Protein AF-A0A5D2Q5S3-F1 (afdb_monomer_lite)

Radius of gyration: 17.79 Å; chains: 1; bounding box: 48×26×63 Å

pLDDT: mean 78.8, std 22.08, range [36.94, 97.88]

InterPro domains:
  IPR004861 Atypical dual-specificity phosphatase Siw14-like [PF03162] (35-99)
  IPR020428 Atypical dual-specificity phosphatase Siw14-like, plant and fungi [PR01911] (34-51)
  IPR020428 Atypical dual-specificity phosphatase Siw14-like, plant and fungi [PR01911] (71-84)
  IPR020428 Atypical dual-specificity phosphatase Siw14-like, plant and fungi [PR01911] (90-102)
  IPR029021 Protein-tyrosine phosphatase-like [G3DSA:3.90.190.10] (33-101)
  IPR029021 Protein-tyrosine phosphatase-like [SSF52799] (34-99)

Structure (mmCIF, N/CA/C/O backbone):
data_AF-A0A5D2Q5S3-F1
#
_entry.id   AF-A0A5D2Q5S3-F1
#
loop_
_atom_site.group_PDB
_atom_site.id
_atom_site.type_symbol
_atom_site.label_atom_id
_atom_site.label_alt_id
_atom_site.label_comp_id
_atom_site.label_asym_id
_atom_site.label_entity_id
_atom_site.label_seq_id
_atom_site.pdbx_PDB_ins_code
_atom_site.Cartn_x
_atom_site.Cartn_y
_atom_site.Cartn_z
_atom_site.occupancy
_atom_site.B_iso_or_equiv
_atom_site.auth_seq_id
_atom_site.auth_comp_id
_atom_site.auth_asym_id
_atom_site.auth_atom_id
_atom_site.pdbx_PDB_model_num
ATOM 1 N N . MET A 1 1 ? -10.452 7.923 37.706 1.00 37.22 1 MET A N 1
ATOM 2 C CA . MET A 1 1 ? -9.690 6.942 36.909 1.00 37.22 1 MET A CA 1
ATOM 3 C C . MET A 1 1 ? -10.703 5.958 36.364 1.00 37.22 1 MET A C 1
ATOM 5 O O . MET A 1 1 ? -11.163 5.115 37.117 1.00 37.22 1 MET A O 1
ATOM 9 N N . THR A 1 2 ? -11.127 6.133 35.116 1.00 36.94 2 THR A N 1
ATOM 10 C CA . THR A 1 2 ? -12.046 5.199 34.458 1.00 36.94 2 THR A CA 1
ATOM 11 C C . THR A 1 2 ? -11.342 4.744 33.198 1.00 36.94 2 THR A C 1
ATOM 13 O O . THR A 1 2 ? -11.150 5.534 32.277 1.00 36.94 2 THR A O 1
ATOM 16 N N . VAL A 1 3 ? -10.870 3.503 33.214 1.00 41.94 3 VAL A N 1
ATOM 17 C CA . VAL A 1 3 ? -10.377 2.824 32.019 1.00 41.94 3 VAL A CA 1
ATOM 18 C C . VAL A 1 3 ? -11.603 2.492 31.171 1.00 41.94 3 VAL A C 1
ATOM 20 O O . VAL A 1 3 ? -12.474 1.736 31.593 1.00 41.94 3 VAL A O 1
ATOM 23 N N . GLY A 1 4 ? -11.741 3.173 30.034 1.00 39.16 4 GLY A N 1
ATOM 24 C CA . GLY A 1 4 ? -12.760 2.850 29.043 1.00 39.16 4 GLY A CA 1
ATOM 25 C C . GLY A 1 4 ? -12.402 1.524 28.383 1.00 39.16 4 GLY A C 1
ATOM 26 O O . GLY A 1 4 ? -11.253 1.334 27.989 1.00 39.16 4 GLY A O 1
ATOM 27 N N . ALA A 1 5 ? -13.376 0.620 28.321 1.00 46.53 5 ALA A N 1
ATOM 28 C CA . ALA A 1 5 ? -13.279 -0.672 27.659 1.00 46.53 5 ALA A CA 1
ATOM 29 C C . ALA A 1 5 ? -12.709 -0.512 26.239 1.00 46.53 5 ALA A C 1
ATOM 31 O O . ALA A 1 5 ? -13.226 0.268 25.441 1.00 46.53 5 ALA A O 1
ATOM 32 N N . PHE A 1 6 ? -11.621 -1.227 25.962 1.00 44.16 6 PHE A N 1
ATOM 33 C CA . PHE A 1 6 ? -10.920 -1.244 24.678 1.00 44.16 6 PHE A CA 1
ATOM 34 C C . PHE A 1 6 ? -10.707 -2.694 24.239 1.00 44.16 6 PHE A C 1
ATOM 36 O O . PHE A 1 6 ? -9.609 -3.113 23.900 1.00 44.16 6 PHE A O 1
ATOM 43 N N . GLU A 1 7 ? -11.768 -3.484 24.292 1.00 51.66 7 GLU A N 1
ATOM 44 C CA . GLU A 1 7 ? -11.808 -4.833 23.742 1.00 51.66 7 GLU A CA 1
ATOM 45 C C . GLU A 1 7 ? -13.163 -4.969 23.047 1.00 51.66 7 GLU A C 1
ATOM 47 O O . GLU A 1 7 ? -14.152 -4.516 23.613 1.00 51.66 7 GLU A O 1
ATOM 52 N N . GLU A 1 8 ? -13.161 -5.528 21.828 1.00 46.97 8 GLU A N 1
ATOM 53 C CA . GLU A 1 8 ? -14.315 -5.972 21.005 1.00 46.97 8 GLU A CA 1
ATOM 54 C C . GLU A 1 8 ? -14.417 -5.453 19.551 1.00 46.97 8 GLU A C 1
ATOM 56 O O . GLU A 1 8 ? -15.510 -5.402 19.005 1.00 46.97 8 GLU A O 1
ATOM 61 N N . ASP A 1 9 ? -13.310 -5.182 18.838 1.00 44.41 9 ASP A N 1
ATOM 62 C CA . ASP A 1 9 ? -13.412 -4.926 17.375 1.00 44.41 9 ASP A CA 1
ATOM 63 C C . ASP A 1 9 ? -12.368 -5.622 16.476 1.00 44.41 9 ASP A C 1
ATOM 65 O O . ASP A 1 9 ? -12.296 -5.369 15.274 1.00 44.41 9 ASP A O 1
ATOM 69 N N . ILE A 1 10 ? -11.561 -6.546 17.012 1.00 57.62 10 ILE A N 1
ATOM 70 C CA . ILE A 1 10 ? -10.497 -7.218 16.231 1.00 57.62 10 ILE A CA 1
ATOM 71 C C . ILE A 1 10 ? -10.961 -8.562 15.628 1.00 57.62 10 ILE A C 1
ATOM 73 O O . ILE A 1 10 ? -10.363 -9.036 14.665 1.00 57.62 10 ILE A O 1
ATOM 77 N N . CYS A 1 11 ? -12.048 -9.160 16.132 1.00 42.88 11 CYS A N 1
ATOM 78 C CA . CYS A 1 11 ? -12.425 -10.551 15.830 1.00 42.88 11 CYS A CA 1
ATOM 79 C C . CYS A 1 11 ? -13.739 -10.714 15.040 1.00 42.88 11 CYS A C 1
ATOM 81 O O . CYS A 1 11 ? -14.295 -11.810 14.986 1.00 42.88 11 CYS A O 1
ATOM 83 N N . THR A 1 12 ? -14.290 -9.660 14.428 1.00 48.28 12 THR A N 1
ATOM 84 C CA . THR A 1 12 ? -15.487 -9.856 13.596 1.00 48.28 12 THR A CA 1
ATOM 85 C C . THR A 1 12 ? -15.117 -10.614 12.311 1.0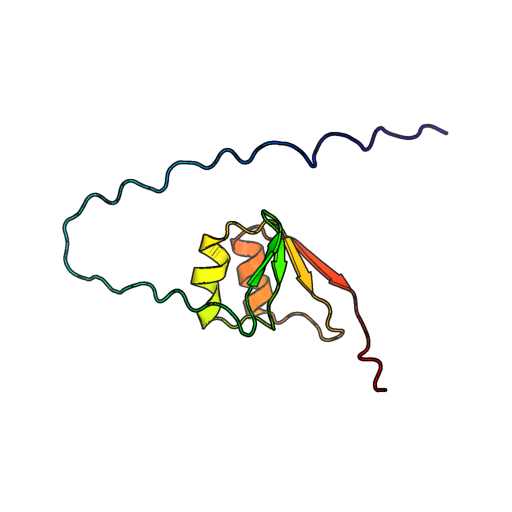0 48.28 12 THR A C 1
ATOM 87 O O . THR A 1 12 ? -14.236 -10.170 11.567 1.00 48.28 12 THR A O 1
ATOM 90 N N . PRO A 1 13 ? -15.760 -11.767 12.027 1.00 47.81 13 PRO A N 1
ATOM 91 C CA . PRO A 1 13 ? -15.507 -12.500 10.799 1.00 47.81 13 PRO A CA 1
ATOM 92 C C . PRO A 1 13 ? -15.881 -11.631 9.600 1.00 47.81 13 PRO A C 1
ATOM 94 O O . PRO A 1 13 ? -16.963 -11.038 9.552 1.00 47.81 13 PRO A O 1
ATOM 97 N N . ILE A 1 14 ? -14.975 -11.565 8.625 1.00 56.69 14 ILE A N 1
ATOM 98 C CA . ILE A 1 14 ? -15.200 -10.881 7.355 1.00 56.69 14 ILE A CA 1
ATOM 99 C C . ILE A 1 14 ? -16.422 -11.531 6.701 1.00 56.69 14 ILE A C 1
ATOM 101 O O . ILE A 1 14 ? -16.377 -12.693 6.298 1.00 56.69 14 ILE A O 1
ATOM 105 N N . LYS A 1 15 ? -17.524 -10.784 6.571 1.00 49.47 15 LYS A N 1
ATOM 106 C CA . LYS A 1 15 ? -18.585 -11.150 5.630 1.00 49.47 15 LYS A CA 1
ATOM 107 C C . LYS A 1 15 ? -18.025 -10.923 4.233 1.00 49.47 15 LYS A C 1
ATOM 109 O O . LYS A 1 15 ? -18.091 -9.817 3.708 1.00 49.47 15 LYS A O 1
ATOM 114 N N . VAL A 1 16 ? -17.409 -11.960 3.675 1.00 48.00 16 VAL A N 1
ATOM 115 C CA . VAL A 1 16 ? -17.012 -11.980 2.271 1.00 48.00 16 VAL A CA 1
ATOM 116 C C . VAL A 1 16 ? -18.309 -12.001 1.474 1.00 48.00 16 VAL A C 1
ATOM 118 O O . VAL A 1 16 ? -19.003 -13.016 1.420 1.00 48.00 16 VAL A O 1
ATOM 121 N N . SER A 1 17 ? -18.689 -10.848 0.928 1.00 45.66 17 SER A N 1
ATOM 122 C CA . SER A 1 17 ? -19.680 -10.786 -0.140 1.00 45.66 17 SER A CA 1
ATOM 123 C C . SER A 1 17 ? -19.226 -11.749 -1.238 1.00 45.66 17 SER A C 1
ATOM 125 O O . SER A 1 17 ? -18.032 -11.743 -1.559 1.00 45.66 17 SER A O 1
ATOM 127 N N . PRO A 1 18 ? -20.115 -12.573 -1.816 1.00 53.62 18 PRO A N 1
ATOM 128 C CA . PRO A 1 18 ? -19.733 -13.364 -2.974 1.00 53.62 18 PRO A CA 1
ATOM 129 C C . PRO A 1 18 ? -19.172 -12.428 -4.058 1.00 53.62 18 PRO A C 1
ATOM 131 O O . PRO A 1 18 ? -19.641 -11.287 -4.175 1.00 53.62 18 PRO A O 1
ATOM 134 N N . PRO A 1 19 ? -18.153 -12.867 -4.819 1.00 59.91 19 PRO A N 1
ATOM 135 C CA . PRO A 1 19 ? -17.690 -12.113 -5.973 1.00 59.91 19 PRO A CA 1
ATOM 136 C C . PRO A 1 19 ? -18.886 -11.828 -6.896 1.00 59.91 19 PRO A C 1
ATOM 138 O O . PRO A 1 19 ? -19.795 -12.662 -6.971 1.00 59.91 19 PRO A O 1
ATOM 141 N N . PRO A 1 20 ? -18.934 -10.657 -7.556 1.00 59.38 20 PRO A N 1
ATOM 142 C CA . PRO A 1 20 ? -19.996 -10.366 -8.505 1.00 59.38 20 PRO A CA 1
ATOM 143 C C . PRO A 1 20 ? -20.055 -11.484 -9.551 1.00 59.38 20 PRO A C 1
ATOM 145 O O . PRO A 1 20 ? -19.029 -11.883 -10.101 1.00 59.38 20 PRO A O 1
ATOM 148 N N . ASP A 1 21 ? -21.263 -12.002 -9.759 1.00 46.97 21 ASP A N 1
ATOM 149 C CA . ASP A 1 21 ? -21.609 -12.992 -10.773 1.00 46.97 21 ASP A CA 1
ATOM 150 C C . ASP A 1 21 ? -21.118 -12.489 -12.141 1.00 46.97 21 ASP A C 1
ATOM 152 O O . ASP A 1 21 ? -21.638 -11.512 -12.685 1.00 46.97 21 ASP A O 1
ATOM 156 N N . VAL A 1 22 ? -20.042 -13.093 -12.653 1.00 57.28 22 VAL A N 1
ATOM 157 C CA . VAL A 1 22 ? -19.537 -12.829 -14.005 1.00 57.28 22 VAL A CA 1
ATOM 158 C C . VAL A 1 22 ? -20.464 -13.563 -14.968 1.00 57.28 22 VAL A C 1
ATOM 160 O O . VAL A 1 22 ? -20.213 -14.691 -15.389 1.00 57.28 22 VAL A O 1
ATOM 163 N N . GLY A 1 23 ? -21.579 -12.905 -15.277 1.00 44.75 23 GLY A N 1
ATOM 164 C CA . GLY A 1 23 ? -22.396 -13.199 -16.442 1.00 44.75 23 GLY A CA 1
ATOM 165 C C . GLY A 1 23 ? -21.569 -12.928 -17.695 1.00 44.75 23 GLY A C 1
ATOM 166 O O . GLY A 1 23 ? -21.176 -11.793 -17.963 1.00 44.75 23 GLY A O 1
ATOM 167 N N . GLY A 1 24 ? -21.246 -13.992 -18.423 1.00 50.03 24 GLY A N 1
ATOM 168 C CA . GLY A 1 24 ? -20.504 -13.908 -19.669 1.00 50.03 24 GLY A CA 1
ATOM 169 C C . GLY A 1 24 ? -21.395 -13.494 -20.832 1.00 50.03 24 GLY A C 1
ATOM 170 O O . GLY A 1 24 ? -22.298 -14.246 -21.170 1.00 50.03 24 GLY A O 1
ATOM 171 N N . ASP A 1 25 ? -21.062 -12.365 -21.459 1.00 50.31 25 ASP A N 1
ATOM 172 C CA . ASP A 1 25 ? -20.919 -12.180 -22.910 1.00 50.31 25 ASP A CA 1
ATOM 173 C C . ASP A 1 25 ? -20.687 -10.694 -23.242 1.00 50.31 25 ASP A C 1
ATOM 175 O O . ASP A 1 25 ? -21.588 -9.872 -23.138 1.00 50.31 25 ASP A O 1
ATOM 179 N N . SER A 1 26 ? -19.463 -10.328 -23.644 1.00 46.84 26 SER A N 1
ATOM 180 C CA . SER A 1 26 ? -19.176 -9.293 -24.659 1.00 46.84 26 SER A CA 1
ATOM 181 C C . SER A 1 26 ? -17.673 -9.028 -24.745 1.00 46.84 26 SER A C 1
ATOM 183 O O . SER A 1 26 ? -17.003 -8.712 -23.768 1.00 46.84 26 SER A O 1
ATOM 185 N N . ALA A 1 27 ? -17.146 -9.182 -25.955 1.00 52.09 27 ALA A N 1
ATOM 186 C CA . ALA A 1 27 ? -15.738 -9.108 -26.293 1.00 52.09 27 ALA A CA 1
ATOM 187 C C . ALA A 1 27 ? -15.131 -7.712 -26.060 1.00 52.09 27 ALA A C 1
ATOM 189 O O . ALA A 1 27 ? -15.297 -6.828 -26.891 1.00 52.09 27 ALA A O 1
ATOM 190 N N . THR A 1 28 ? -14.367 -7.575 -24.975 1.00 46.62 28 THR A N 1
ATOM 191 C CA . THR A 1 28 ? -13.073 -6.871 -24.879 1.00 46.62 28 THR A CA 1
ATOM 192 C C . THR A 1 28 ? -12.429 -7.319 -23.567 1.00 46.62 28 THR A C 1
ATOM 194 O O . THR A 1 28 ? -12.471 -6.597 -22.573 1.00 46.62 28 THR A O 1
ATOM 197 N N . ASP A 1 29 ? -11.901 -8.544 -23.538 1.00 4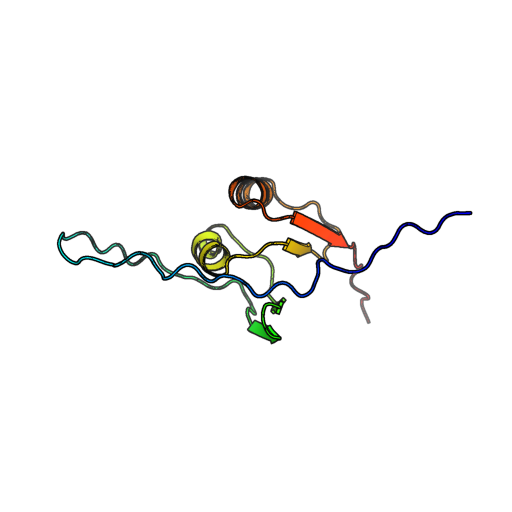8.50 29 ASP A N 1
ATOM 198 C CA . ASP A 1 29 ? -11.254 -9.115 -22.351 1.00 48.50 29 ASP A CA 1
ATOM 199 C C . ASP A 1 29 ? -9.852 -8.505 -22.210 1.00 48.50 29 ASP A C 1
ATOM 201 O O . ASP A 1 29 ? -8.824 -9.063 -22.592 1.00 48.50 29 ASP A O 1
ATOM 205 N N . GLY A 1 30 ? -9.825 -7.250 -21.767 1.00 47.81 30 GLY A N 1
ATOM 206 C CA . GLY A 1 30 ? -8.628 -6.644 -21.219 1.00 47.81 30 GLY A CA 1
ATOM 207 C C . GLY A 1 30 ? -8.393 -7.280 -19.863 1.00 47.81 30 GLY A C 1
ATOM 208 O O . GLY A 1 30 ? -8.826 -6.716 -18.865 1.00 47.81 30 GLY A O 1
ATOM 209 N N . GLU A 1 31 ? -7.767 -8.459 -19.856 1.00 57.78 31 GLU A N 1
ATOM 210 C CA . GLU A 1 31 ? -7.247 -9.143 -18.669 1.00 57.78 31 GLU A CA 1
ATOM 211 C C . GLU A 1 31 ? -6.639 -8.079 -17.742 1.00 57.78 31 GLU A C 1
ATOM 213 O O . GLU A 1 31 ? -5.585 -7.512 -18.054 1.00 57.78 31 GLU A O 1
ATOM 218 N N . GLU A 1 32 ? -7.330 -7.709 -16.657 1.00 64.25 32 GLU A N 1
ATOM 219 C CA . GLU A 1 32 ? -6.816 -6.696 -15.737 1.00 64.25 32 GLU A CA 1
ATOM 220 C C . GLU A 1 32 ? -5.586 -7.319 -15.071 1.00 64.25 32 GLU A C 1
ATOM 222 O O . GLU A 1 32 ? -5.701 -8.135 -14.160 1.00 64.25 32 GLU A O 1
ATOM 227 N N . LEU A 1 33 ? -4.396 -7.024 -15.609 1.00 73.19 33 LEU A N 1
ATOM 228 C CA . LEU A 1 33 ? -3.161 -7.688 -15.213 1.00 73.19 33 LEU A CA 1
ATOM 229 C C . LEU A 1 33 ? -2.901 -7.440 -13.726 1.00 73.19 33 LEU A C 1
ATOM 231 O O . LEU A 1 33 ? -2.472 -6.365 -13.303 1.00 73.19 33 LEU A O 1
ATOM 235 N N . PHE A 1 34 ? -3.140 -8.474 -12.928 1.00 87.31 34 PHE A N 1
ATOM 236 C CA . PHE A 1 34 ? -2.874 -8.475 -11.503 1.00 87.31 34 PHE A CA 1
ATOM 237 C C . PHE A 1 34 ? -1.378 -8.667 -11.258 1.00 87.31 34 PHE A C 1
ATOM 239 O O . PHE A 1 34 ? -0.885 -9.786 -11.126 1.00 87.31 34 PHE A O 1
ATOM 246 N N . VAL A 1 35 ? -0.639 -7.558 -11.205 1.00 93.19 35 VAL A N 1
ATOM 247 C CA . VAL A 1 35 ? 0.801 -7.585 -10.927 1.00 93.19 35 VAL A CA 1
ATOM 248 C C . VAL A 1 35 ? 1.034 -7.405 -9.425 1.00 93.19 35 VAL A C 1
ATOM 250 O O . VAL A 1 35 ? 0.825 -6.300 -8.912 1.00 93.19 35 VAL A O 1
ATOM 253 N N . PRO A 1 36 ? 1.494 -8.436 -8.691 1.00 94.69 36 PRO A N 1
ATOM 254 C CA . PRO A 1 36 ? 1.829 -8.271 -7.286 1.00 94.69 36 PRO A CA 1
ATOM 255 C C . PRO A 1 36 ? 3.043 -7.338 -7.124 1.00 94.69 36 PRO A C 1
ATOM 257 O O . PRO A 1 36 ? 3.928 -7.315 -7.986 1.00 94.69 36 PRO A O 1
ATOM 260 N N . PRO A 1 37 ? 3.128 -6.568 -6.024 1.00 96.50 37 PRO A N 1
ATOM 261 C CA . PRO A 1 37 ? 4.327 -5.799 -5.722 1.00 96.50 37 PRO A CA 1
ATOM 262 C C . PRO A 1 37 ? 5.556 -6.702 -5.531 1.00 96.50 37 PRO A C 1
ATOM 264 O O . PRO A 1 37 ? 5.446 -7.902 -5.267 1.00 96.50 37 PRO A O 1
ATOM 267 N N . LEU A 1 38 ? 6.749 -6.106 -5.605 1.00 95.69 38 LEU A N 1
ATOM 268 C CA . LEU A 1 38 ? 8.010 -6.815 -5.367 1.00 95.69 38 LEU A CA 1
ATOM 269 C C . LEU A 1 38 ? 7.973 -7.571 -4.028 1.00 95.69 38 LEU A C 1
ATOM 271 O O . LEU A 1 38 ? 7.505 -7.020 -3.039 1.00 95.69 38 LEU A O 1
ATOM 275 N N . ASN A 1 39 ? 8.507 -8.794 -3.962 1.00 96.56 39 ASN A N 1
ATOM 276 C CA . ASN A 1 39 ? 8.584 -9.597 -2.729 1.00 96.56 39 ASN A CA 1
ATOM 277 C C . ASN A 1 39 ? 7.240 -9.777 -1.991 1.00 96.56 39 ASN A C 1
ATOM 279 O O . ASN A 1 39 ? 7.235 -9.934 -0.765 1.00 96.56 39 ASN A O 1
ATOM 283 N N . PHE A 1 40 ? 6.114 -9.730 -2.713 1.00 97.31 40 PHE A N 1
ATOM 284 C CA . PHE A 1 40 ? 4.800 -9.968 -2.130 1.00 97.31 40 PHE A CA 1
ATOM 285 C C . PHE A 1 40 ? 4.660 -11.411 -1.633 1.00 97.31 40 PHE A C 1
ATOM 287 O O . PHE A 1 40 ? 4.976 -12.356 -2.354 1.00 97.31 40 PHE A O 1
ATOM 294 N N . ALA A 1 41 ? 4.164 -11.577 -0.410 1.00 96.94 41 ALA A N 1
ATOM 295 C CA . ALA A 1 41 ? 3.799 -12.869 0.156 1.00 96.94 41 ALA A CA 1
ATOM 296 C C . ALA A 1 41 ? 2.746 -12.696 1.258 1.00 96.94 41 ALA A C 1
ATOM 298 O O . ALA A 1 41 ? 2.714 -11.673 1.948 1.00 96.94 41 ALA A O 1
ATOM 299 N N . MET A 1 42 ? 1.922 -13.722 1.461 1.00 96.38 42 MET A N 1
ATOM 300 C CA . MET A 1 42 ? 1.118 -13.859 2.675 1.00 96.38 42 MET A CA 1
ATOM 301 C C . MET A 1 42 ? 2.034 -14.279 3.829 1.00 96.38 42 MET A C 1
ATOM 303 O O . MET A 1 42 ? 2.891 -15.146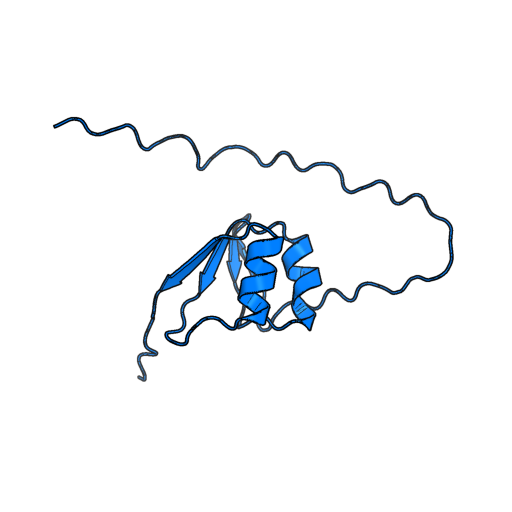 3.660 1.00 96.38 42 MET A O 1
ATOM 307 N N . VAL A 1 43 ? 1.891 -13.617 4.973 1.00 97.00 43 VAL A N 1
ATOM 308 C CA . VAL A 1 43 ? 2.604 -13.949 6.215 1.00 97.00 43 VAL A CA 1
ATOM 309 C C . VAL A 1 43 ? 1.702 -14.773 7.122 1.00 97.00 43 VAL A C 1
ATOM 311 O O . VAL A 1 43 ? 2.161 -15.752 7.699 1.00 97.00 43 VAL A O 1
ATOM 314 N N . ASP A 1 44 ? 0.438 -14.364 7.213 1.00 97.06 44 ASP A N 1
ATOM 315 C CA . ASP A 1 44 ? -0.624 -15.005 7.985 1.00 97.06 44 ASP A CA 1
ATOM 316 C C . ASP A 1 44 ? -1.986 -14.631 7.369 1.00 97.06 44 ASP A C 1
ATOM 318 O O . ASP A 1 44 ? -2.050 -13.798 6.455 1.00 97.06 44 ASP A O 1
ATOM 322 N N . ASP A 1 45 ? -3.075 -15.205 7.867 1.00 95.00 45 ASP A N 1
ATOM 323 C CA . ASP A 1 45 ? -4.426 -14.926 7.387 1.00 95.00 45 ASP A CA 1
ATOM 324 C C . ASP A 1 45 ? -4.763 -13.429 7.507 1.00 95.00 45 ASP A C 1
ATOM 326 O O . ASP A 1 45 ? -4.831 -12.842 8.588 1.00 95.00 45 ASP A O 1
ATOM 330 N N . GLY A 1 46 ? -4.958 -12.780 6.355 1.00 93.75 46 GLY A N 1
ATOM 331 C CA . GLY A 1 46 ? -5.212 -11.338 6.274 1.00 93.75 46 GLY A CA 1
ATOM 332 C C . GLY A 1 46 ? -3.986 -10.450 6.528 1.00 93.75 46 GLY A C 1
ATOM 333 O O . GLY A 1 46 ? -4.129 -9.226 6.574 1.00 93.75 46 GLY A O 1
ATOM 334 N N . VAL A 1 47 ? -2.786 -11.030 6.653 1.00 96.75 47 VAL A N 1
ATOM 335 C CA . VAL A 1 47 ? -1.520 -10.313 6.844 1.00 96.75 47 VAL A CA 1
ATOM 336 C C . VAL A 1 47 ? -0.580 -10.591 5.677 1.00 96.75 47 VAL A C 1
ATOM 338 O O . VAL A 1 47 ? -0.162 -11.719 5.420 1.00 96.75 47 VAL A O 1
ATOM 341 N N . PHE A 1 48 ? -0.182 -9.525 4.989 1.00 97.88 48 PHE A N 1
ATOM 342 C CA . PHE A 1 48 ? 0.681 -9.593 3.815 1.00 97.88 48 PHE A CA 1
ATOM 343 C C . PHE A 1 48 ? 1.944 -8.765 4.018 1.00 97.88 48 PHE A C 1
ATOM 345 O O . PHE A 1 48 ? 1.953 -7.770 4.744 1.00 97.88 48 PHE A O 1
ATOM 352 N N . ARG A 1 49 ? 3.009 -9.157 3.324 1.00 97.56 49 ARG A N 1
ATOM 353 C CA . ARG A 1 49 ? 4.247 -8.386 3.203 1.00 97.56 49 ARG A CA 1
ATOM 354 C C . ARG A 1 49 ? 4.551 -8.137 1.740 1.00 97.56 49 ARG A C 1
ATOM 356 O O . ARG A 1 49 ? 4.252 -8.980 0.902 1.00 97.56 49 ARG A O 1
ATOM 363 N N . SER A 1 50 ? 5.205 -7.024 1.448 1.00 97.50 50 SER A N 1
ATOM 364 C CA . SER A 1 50 ? 5.803 -6.756 0.145 1.00 97.50 50 SER A CA 1
ATOM 365 C C . SER A 1 50 ? 6.884 -5.686 0.254 1.00 97.50 50 SER A C 1
ATOM 367 O O . SER A 1 50 ? 7.066 -5.054 1.293 1.00 97.50 50 SER A O 1
ATOM 369 N N . GLY A 1 51 ? 7.592 -5.467 -0.845 1.00 95.94 51 GLY A N 1
ATOM 370 C CA . GLY A 1 51 ? 8.300 -4.230 -1.124 1.00 95.94 51 GLY A CA 1
ATOM 371 C C . GLY A 1 51 ? 7.332 -3.092 -1.454 1.00 95.94 51 GLY A C 1
ATOM 372 O O . GLY A 1 51 ? 6.113 -3.207 -1.295 1.00 95.94 51 GLY A O 1
ATOM 373 N N . PHE A 1 52 ? 7.894 -1.978 -1.916 1.00 95.31 52 PHE A N 1
ATOM 374 C CA . PHE A 1 52 ? 7.124 -0.774 -2.205 1.00 95.31 52 PHE A CA 1
ATOM 375 C C . PHE A 1 52 ? 6.197 -0.970 -3.425 1.00 95.31 52 PHE A C 1
ATOM 377 O O . PHE A 1 52 ? 6.673 -1.440 -4.461 1.00 95.31 52 PHE A O 1
ATOM 384 N N . PRO A 1 53 ? 4.896 -0.632 -3.331 1.00 95.19 53 PRO A N 1
ATOM 385 C CA . PRO A 1 53 ? 3.966 -0.780 -4.444 1.00 95.19 53 PRO A CA 1
ATOM 386 C C . PRO A 1 53 ? 4.021 0.400 -5.420 1.00 95.19 53 PRO A C 1
ATOM 388 O O . PRO A 1 53 ? 4.069 1.561 -5.013 1.00 95.19 53 PRO A O 1
ATOM 391 N N . TYR A 1 54 ? 3.928 0.097 -6.711 1.00 93.44 54 TYR A N 1
ATOM 392 C CA . TYR A 1 54 ? 3.784 1.070 -7.795 1.00 93.44 54 TYR A CA 1
ATOM 393 C C . TYR A 1 54 ? 2.359 1.043 -8.360 1.00 93.44 54 TYR A C 1
ATOM 395 O O . TYR A 1 54 ? 1.581 0.139 -8.057 1.00 93.44 54 TYR A O 1
ATOM 403 N N . SER A 1 55 ? 2.015 2.009 -9.216 1.00 92.94 55 SER A N 1
ATOM 404 C CA . SER A 1 55 ? 0.680 2.121 -9.827 1.00 92.94 55 SER A CA 1
ATOM 405 C C . SER A 1 55 ? 0.225 0.846 -10.543 1.00 92.94 55 SER A C 1
ATOM 407 O O . SER A 1 55 ? -0.938 0.466 -10.438 1.00 92.94 55 SER A O 1
ATOM 409 N N . ALA A 1 56 ? 1.151 0.126 -11.186 1.00 93.50 56 ALA A N 1
ATOM 410 C CA . ALA A 1 56 ? 0.884 -1.165 -11.824 1.00 93.50 56 ALA A CA 1
ATOM 411 C C . ALA A 1 56 ? 0.392 -2.252 -10.845 1.00 93.50 56 ALA A C 1
ATOM 413 O O . ALA A 1 56 ? -0.208 -3.233 -11.266 1.00 93.50 56 ALA A O 1
ATOM 414 N N . ASN A 1 57 ? 0.630 -2.088 -9.540 1.00 94.88 57 ASN A N 1
ATOM 415 C CA . ASN A 1 57 ? 0.218 -3.039 -8.511 1.00 94.88 57 ASN A CA 1
ATOM 416 C C . ASN A 1 57 ? -1.143 -2.707 -7.881 1.00 94.88 57 ASN A C 1
ATOM 418 O O . ASN A 1 57 ? -1.655 -3.495 -7.089 1.00 94.88 57 ASN A O 1
ATOM 422 N N . PHE A 1 58 ? -1.735 -1.547 -8.179 1.00 94.69 58 PHE A N 1
ATOM 423 C CA . PHE A 1 58 ? -2.928 -1.065 -7.474 1.00 94.69 58 PHE A CA 1
ATOM 424 C C . PHE A 1 58 ? -4.158 -1.944 -7.702 1.00 94.69 58 PHE A C 1
ATOM 426 O O . PHE A 1 58 ? -4.902 -2.186 -6.752 1.00 94.69 58 PHE A O 1
ATOM 433 N N . SER A 1 59 ? -4.344 -2.486 -8.909 1.00 94.69 59 SER A N 1
ATOM 434 C CA . SER A 1 59 ? -5.432 -3.435 -9.180 1.00 94.69 59 SER A CA 1
ATOM 435 C C . SER A 1 59 ? -5.312 -4.694 -8.313 1.00 94.69 59 SER A C 1
ATOM 437 O O . SER A 1 59 ? -6.297 -5.122 -7.716 1.00 94.69 59 SER A O 1
ATOM 439 N N . PHE A 1 60 ? -4.093 -5.215 -8.131 1.00 95.56 60 PHE A N 1
ATOM 440 C CA . PHE A 1 60 ? -3.817 -6.338 -7.228 1.00 95.56 60 PHE A CA 1
ATOM 441 C C . PHE A 1 60 ? -4.033 -5.984 -5.754 1.00 95.56 60 PHE A C 1
ATOM 443 O O . PHE A 1 60 ? -4.651 -6.738 -5.014 1.00 95.56 60 PHE A O 1
ATOM 450 N N . LEU A 1 61 ? -3.585 -4.814 -5.300 1.00 95.25 61 LEU A N 1
ATOM 451 C CA . LEU A 1 61 ? -3.816 -4.404 -3.911 1.00 95.25 61 LEU A CA 1
ATOM 452 C C . LEU A 1 61 ? -5.304 -4.196 -3.601 1.00 95.25 61 LEU A C 1
ATOM 454 O O . LEU A 1 61 ? -5.745 -4.484 -2.489 1.00 95.25 61 LEU A O 1
ATOM 458 N N . ARG A 1 62 ? -6.083 -3.728 -4.582 1.00 94.12 62 ARG A N 1
ATOM 459 C CA . ARG A 1 62 ? -7.534 -3.565 -4.456 1.00 94.12 62 ARG A CA 1
ATOM 460 C C . ARG A 1 62 ? -8.238 -4.912 -4.295 1.00 94.12 62 ARG A C 1
ATOM 462 O O . ARG A 1 62 ? -9.132 -5.017 -3.459 1.00 94.12 62 ARG A O 1
ATOM 469 N N . SER A 1 63 ? -7.811 -5.948 -5.023 1.00 93.94 63 SER A N 1
ATOM 470 C CA . SER A 1 63 ? -8.413 -7.285 -4.914 1.00 93.94 63 SER A CA 1
ATOM 471 C C . SER A 1 63 ? -8.169 -7.957 -3.558 1.00 93.94 63 SER A C 1
ATOM 473 O O . SER A 1 63 ? -8.915 -8.858 -3.190 1.00 93.94 63 SER A O 1
ATOM 475 N N . LEU A 1 64 ? -7.162 -7.518 -2.792 1.00 94.25 64 LEU A N 1
ATOM 476 C CA . LEU A 1 64 ? -6.894 -8.030 -1.442 1.00 94.25 64 LEU A CA 1
ATOM 477 C C . LEU A 1 64 ? -7.870 -7.504 -0.375 1.00 94.25 64 LEU A C 1
ATOM 479 O O . LEU A 1 64 ? -7.902 -8.051 0.725 1.00 94.25 64 LEU A O 1
ATOM 483 N N . GLY A 1 65 ? -8.630 -6.435 -0.647 1.00 93.94 65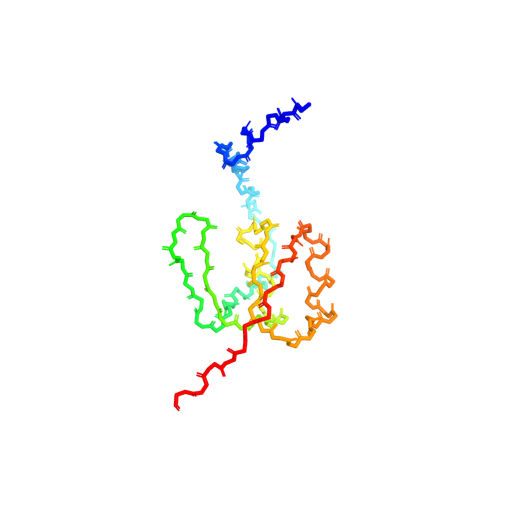 GLY A N 1
ATOM 484 C CA . GLY A 1 65 ? -9.558 -5.857 0.335 1.00 93.94 65 GLY A CA 1
ATOM 485 C C . GLY A 1 65 ? -8.863 -5.305 1.589 1.00 93.94 65 GLY A C 1
ATOM 486 O O . GLY A 1 65 ? -9.369 -5.448 2.704 1.00 93.94 65 GLY A O 1
ATOM 487 N N . LEU A 1 66 ? -7.677 -4.707 1.424 1.00 95.88 66 LEU A N 1
ATOM 488 C CA . LEU A 1 66 ? -6.873 -4.194 2.537 1.00 95.88 66 LEU A CA 1
ATOM 489 C C . LEU A 1 66 ? -7.623 -3.107 3.319 1.00 95.88 66 LEU A C 1
ATOM 491 O O . LEU A 1 66 ? -8.212 -2.203 2.739 1.00 95.88 66 LEU A O 1
ATOM 495 N N . ARG A 1 67 ? -7.532 -3.145 4.654 1.00 96.69 67 ARG A N 1
ATOM 496 C CA . ARG A 1 67 ? -8.052 -2.077 5.537 1.00 96.69 67 ARG A CA 1
ATOM 497 C C . ARG A 1 67 ? -6.979 -1.087 5.968 1.00 96.69 67 ARG A C 1
ATOM 499 O O . ARG A 1 67 ? -7.274 0.051 6.337 1.00 96.69 67 ARG A O 1
ATOM 506 N N . SER A 1 68 ? -5.735 -1.543 5.984 1.00 97.44 68 SER A N 1
ATOM 507 C CA . SER A 1 68 ? -4.601 -0.761 6.447 1.00 97.44 68 SER A CA 1
ATOM 508 C C . SER A 1 68 ? -3.299 -1.227 5.817 1.00 97.44 68 SER A C 1
ATOM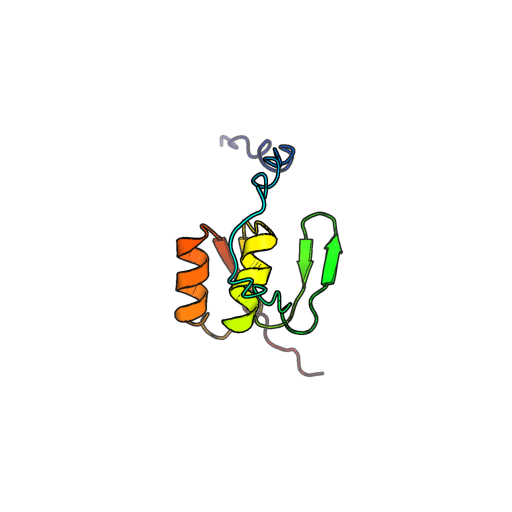 510 O O . SER A 1 68 ? -3.156 -2.403 5.489 1.00 97.44 68 SER A O 1
ATOM 512 N N . ILE A 1 69 ? -2.342 -0.309 5.709 1.00 97.31 69 ILE A N 1
ATOM 513 C CA . ILE A 1 69 ? -0.965 -0.578 5.297 1.00 97.31 69 ILE A CA 1
ATOM 514 C C . ILE A 1 69 ? -0.020 -0.076 6.381 1.00 97.31 69 ILE A C 1
ATOM 516 O O . ILE A 1 69 ? -0.188 1.027 6.900 1.00 97.31 69 ILE A O 1
ATOM 520 N N . ILE A 1 70 ? 0.990 -0.889 6.684 1.00 97.38 70 ILE A N 1
ATOM 521 C CA . ILE A 1 70 ? 2.125 -0.506 7.517 1.00 97.38 70 ILE A CA 1
ATOM 522 C C . ILE A 1 70 ? 3.284 -0.146 6.588 1.00 97.38 70 ILE A C 1
ATOM 524 O O . ILE A 1 70 ? 3.748 -0.982 5.814 1.00 97.38 70 ILE A O 1
ATOM 528 N N . TYR A 1 71 ? 3.746 1.097 6.661 1.00 96.38 71 TYR A N 1
ATOM 529 C CA . TYR A 1 71 ? 4.866 1.601 5.877 1.00 96.38 71 TYR A CA 1
ATOM 530 C C . TYR A 1 71 ? 6.052 1.894 6.793 1.00 96.38 71 TYR A C 1
ATOM 532 O O . TYR A 1 71 ? 5.935 2.650 7.753 1.00 96.38 71 TYR A O 1
ATOM 540 N N . LEU A 1 72 ? 7.181 1.242 6.517 1.00 95.06 72 LEU A N 1
ATOM 541 C CA . LEU A 1 72 ? 8.320 1.182 7.438 1.00 95.06 72 LEU A CA 1
ATOM 542 C C . LEU A 1 72 ? 9.479 2.111 7.061 1.00 95.06 72 LEU A C 1
ATOM 544 O O . LEU A 1 72 ? 10.503 2.123 7.742 1.00 95.06 72 LEU A O 1
ATOM 548 N N . CYS A 1 73 ? 9.359 2.851 5.958 1.00 90.94 73 CYS A N 1
ATOM 549 C CA . CYS A 1 73 ? 10.438 3.710 5.491 1.00 90.94 73 CYS A CA 1
ATOM 550 C C . CYS A 1 73 ? 10.284 5.143 6.040 1.00 90.94 73 CYS A C 1
ATOM 552 O O . CYS A 1 73 ? 9.156 5.605 6.247 1.00 90.94 73 CYS A O 1
ATOM 554 N N . PRO A 1 74 ? 11.398 5.857 6.278 1.00 90.88 74 PRO A N 1
ATOM 555 C CA . PRO A 1 74 ? 11.372 7.226 6.790 1.00 90.88 74 PRO A CA 1
ATOM 556 C C . PRO A 1 74 ? 10.904 8.265 5.761 1.00 90.88 74 PRO A C 1
ATOM 558 O O . PRO A 1 74 ? 10.498 9.362 6.141 1.00 90.88 74 PRO A O 1
ATOM 561 N N . GLU A 1 75 ? 10.974 7.955 4.466 1.00 92.31 75 GLU A N 1
ATOM 562 C CA . GLU A 1 75 ? 10.585 8.868 3.394 1.00 92.31 75 GLU A CA 1
ATOM 563 C C . GLU A 1 75 ? 9.076 9.149 3.418 1.00 92.31 75 GLU A C 1
ATOM 565 O O . GLU A 1 75 ? 8.294 8.269 3.772 1.00 92.31 75 GLU A O 1
ATOM 570 N N . PRO A 1 76 ? 8.615 10.342 3.009 1.00 92.44 76 PRO A N 1
ATOM 571 C CA . PRO A 1 76 ? 7.185 10.612 2.898 1.00 92.44 76 PRO A CA 1
ATOM 572 C C . PRO A 1 76 ? 6.518 9.664 1.892 1.00 92.44 76 PRO A C 1
ATOM 574 O O . PRO A 1 76 ? 7.076 9.365 0.834 1.00 92.44 76 PRO A O 1
ATOM 577 N N . TYR A 1 77 ? 5.306 9.203 2.207 1.00 93.19 77 TYR A N 1
ATOM 578 C CA . TYR A 1 77 ? 4.560 8.324 1.307 1.00 93.19 77 TYR A CA 1
ATOM 579 C C . TYR A 1 77 ? 4.131 9.094 0.035 1.00 93.19 77 TYR A C 1
ATOM 581 O O . TYR A 1 77 ? 3.532 10.166 0.161 1.00 93.19 77 TYR A O 1
ATOM 589 N N . PRO A 1 78 ? 4.415 8.589 -1.182 1.00 94.75 78 PRO A N 1
ATOM 590 C CA . PRO A 1 78 ? 4.097 9.271 -2.437 1.00 94.75 78 PRO A CA 1
ATOM 591 C C . PRO A 1 78 ? 2.620 9.642 -2.585 1.00 94.75 78 PRO A C 1
ATOM 593 O O . PRO A 1 78 ? 1.729 8.893 -2.178 1.00 94.75 78 PRO A O 1
ATOM 596 N N . GLU A 1 79 ? 2.357 10.785 -3.219 1.00 95.69 79 GLU A N 1
ATOM 597 C CA . GLU A 1 79 ? 1.007 11.339 -3.383 1.00 95.69 79 GLU A CA 1
ATOM 598 C C . GLU A 1 79 ? 0.081 10.400 -4.164 1.00 95.69 79 GLU A C 1
ATOM 600 O O . GLU A 1 79 ? -1.004 10.082 -3.687 1.00 95.69 79 GLU A O 1
ATOM 605 N N . THR A 1 80 ? 0.555 9.846 -5.283 1.00 94.62 80 THR A N 1
ATOM 606 C CA . THR A 1 80 ? -0.198 8.881 -6.102 1.00 94.62 80 THR A CA 1
ATOM 607 C C . THR A 1 80 ? -0.660 7.666 -5.295 1.00 94.62 80 THR A C 1
ATOM 609 O O . THR A 1 80 ? -1.793 7.206 -5.432 1.00 94.62 80 THR A O 1
ATOM 612 N N . ASN A 1 81 ? 0.198 7.146 -4.414 1.00 94.12 81 ASN A N 1
ATOM 613 C CA . ASN A 1 81 ? -0.167 6.025 -3.560 1.00 94.12 81 ASN A CA 1
ATOM 614 C C . ASN A 1 81 ? -1.144 6.477 -2.467 1.00 94.12 81 ASN A C 1
ATOM 616 O O . ASN A 1 81 ? -2.112 5.776 -2.198 1.00 94.12 81 ASN A O 1
ATOM 620 N N . ASN A 1 82 ? -0.933 7.649 -1.864 1.00 94.94 82 ASN A N 1
ATOM 621 C CA . ASN A 1 82 ? -1.848 8.218 -0.872 1.00 94.94 82 ASN A CA 1
ATOM 622 C C . ASN A 1 82 ? -3.266 8.425 -1.421 1.00 94.94 82 ASN A C 1
ATOM 624 O O . ASN A 1 82 ? -4.237 8.153 -0.719 1.00 94.94 82 ASN A O 1
ATOM 628 N N . GLU A 1 83 ? -3.404 8.892 -2.660 1.00 96.75 83 GLU A N 1
ATOM 629 C CA . GLU A 1 83 ? -4.700 9.011 -3.335 1.00 96.75 83 GLU A CA 1
ATOM 630 C C . GLU A 1 83 ? -5.379 7.651 -3.480 1.00 96.75 83 GLU A C 1
ATOM 632 O O . GLU A 1 83 ? -6.547 7.508 -3.113 1.00 96.75 83 GLU A O 1
ATOM 637 N N . PHE A 1 84 ? -4.633 6.631 -3.915 1.00 96.12 84 PHE A N 1
ATOM 638 C CA . PHE A 1 84 ? -5.136 5.260 -3.966 1.00 96.12 84 PHE A CA 1
ATOM 639 C C . PHE A 1 84 ? -5.624 4.783 -2.588 1.00 96.12 84 PHE A C 1
ATOM 641 O O . PHE A 1 84 ? -6.722 4.234 -2.490 1.00 96.12 84 PHE A O 1
ATOM 648 N N . LEU A 1 85 ? -4.874 5.038 -1.510 1.00 96.62 85 LEU A N 1
ATOM 649 C CA . LEU A 1 85 ? -5.307 4.664 -0.158 1.00 96.62 85 LEU A CA 1
ATOM 650 C C . LEU A 1 85 ? -6.602 5.374 0.248 1.00 96.62 85 LEU A C 1
ATOM 652 O O . LEU A 1 85 ? -7.513 4.726 0.756 1.00 96.62 85 LEU A O 1
ATOM 656 N N . LYS A 1 86 ? -6.715 6.680 -0.022 1.00 96.19 86 LYS A N 1
ATOM 657 C CA . LYS A 1 86 ? -7.913 7.474 0.294 1.00 96.19 86 LYS A CA 1
ATOM 658 C C . LYS A 1 86 ? -9.151 6.960 -0.439 1.00 96.19 86 LYS A C 1
ATOM 660 O O . LYS A 1 86 ? -10.183 6.769 0.196 1.00 96.19 86 LYS A O 1
ATOM 665 N N . VAL A 1 87 ? -9.042 6.706 -1.745 1.00 96.88 87 VAL A N 1
ATOM 666 C CA . VAL A 1 87 ? -10.157 6.218 -2.578 1.00 96.88 87 VAL A CA 1
ATOM 667 C C . VAL A 1 87 ? -10.640 4.841 -2.120 1.00 96.88 87 VAL A C 1
ATOM 669 O O . VAL A 1 87 ? -11.839 4.581 -2.128 1.00 96.88 87 VAL A O 1
ATOM 672 N N . ASN A 1 88 ? -9.725 3.976 -1.678 1.00 95.56 88 ASN A N 1
ATOM 673 C CA . ASN A 1 88 ? -10.052 2.619 -1.232 1.00 95.56 88 ASN A CA 1
ATOM 674 C C . ASN A 1 88 ? -10.303 2.517 0.287 1.00 95.56 88 ASN A C 1
ATOM 676 O O . ASN A 1 88 ? -10.497 1.419 0.799 1.00 95.56 88 ASN A O 1
ATOM 680 N N . GLY A 1 89 ? -10.294 3.635 1.025 1.00 96.38 89 GLY A N 1
ATOM 681 C CA . GLY A 1 89 ? -10.529 3.645 2.474 1.00 96.38 89 GLY A CA 1
ATOM 682 C C . GLY A 1 89 ? -9.445 2.938 3.301 1.00 96.38 89 GLY A C 1
ATOM 683 O O . GLY A 1 89 ? -9.722 2.449 4.396 1.00 96.38 89 GLY A O 1
ATOM 684 N N . ILE A 1 90 ? -8.213 2.875 2.792 1.00 97.56 90 ILE A N 1
ATOM 685 C CA . ILE A 1 90 ? -7.085 2.192 3.429 1.00 97.56 90 ILE A CA 1
ATOM 686 C C . ILE A 1 90 ? -6.377 3.151 4.389 1.00 97.56 90 ILE A C 1
ATOM 688 O O . ILE A 1 90 ? -5.937 4.235 4.007 1.00 97.56 90 ILE A O 1
ATOM 692 N N . ARG A 1 91 ? -6.213 2.736 5.647 1.00 97.88 91 ARG A N 1
ATOM 693 C CA . ARG A 1 91 ? -5.485 3.511 6.663 1.00 97.88 91 ARG A CA 1
ATOM 694 C C . ARG A 1 91 ? -3.977 3.276 6.567 1.00 97.88 91 ARG A C 1
ATOM 696 O O . ARG A 1 91 ? -3.527 2.135 6.635 1.00 97.88 91 ARG A O 1
ATOM 703 N N . LEU A 1 92 ? -3.192 4.344 6.448 1.00 97.06 92 LEU A N 1
ATOM 704 C CA . LEU A 1 92 ? -1.731 4.266 6.462 1.00 97.06 92 LEU A CA 1
ATOM 705 C C . LEU A 1 92 ? -1.197 4.441 7.888 1.00 97.06 92 LEU A C 1
ATOM 707 O O . LEU A 1 92 ? -1.464 5.455 8.529 1.00 97.06 92 LEU A O 1
ATOM 711 N N . PHE A 1 93 ? -0.402 3.480 8.351 1.00 97.06 93 PHE A N 1
ATOM 712 C CA . PHE A 1 93 ? 0.402 3.586 9.565 1.00 97.06 93 PHE A CA 1
ATOM 713 C C . PHE A 1 93 ? 1.873 3.650 9.168 1.00 97.06 93 PHE A C 1
ATOM 715 O O . PHE A 1 93 ? 2.408 2.688 8.618 1.00 97.06 93 PHE A O 1
ATOM 722 N N . GLN A 1 94 ? 2.523 4.784 9.422 1.00 94.94 94 GLN A N 1
ATOM 723 C CA . GLN A 1 94 ? 3.932 4.976 9.098 1.00 94.94 94 GLN A CA 1
ATOM 724 C C . GLN A 1 94 ? 4.790 4.878 10.360 1.00 94.94 94 GLN A C 1
ATOM 726 O O . GLN A 1 94 ? 4.568 5.605 11.327 1.00 94.94 94 GLN A O 1
ATOM 731 N N . PHE A 1 95 ? 5.784 3.994 10.323 1.00 94.50 95 PHE A N 1
ATOM 732 C CA . PHE A 1 95 ? 6.797 3.851 11.363 1.00 94.50 95 PHE A CA 1
ATOM 733 C C . PHE A 1 95 ? 8.166 4.016 10.722 1.00 94.50 95 PHE A C 1
ATOM 735 O O . PHE A 1 95 ? 8.594 3.175 9.940 1.00 94.50 95 PHE A O 1
ATOM 742 N N . ASN A 1 96 ? 8.857 5.102 11.048 1.00 92.19 96 ASN A N 1
ATOM 743 C CA . ASN A 1 96 ? 10.159 5.388 10.461 1.00 92.19 96 ASN A CA 1
ATOM 744 C C . ASN A 1 96 ? 11.204 4.461 11.081 1.00 92.19 96 ASN A C 1
ATOM 746 O O . ASN A 1 96 ? 11.685 4.715 12.184 1.00 92.19 96 ASN A O 1
ATOM 750 N N . ILE A 1 97 ? 11.538 3.381 10.379 1.00 90.06 97 ILE A N 1
ATOM 751 C CA . ILE A 1 97 ? 12.630 2.496 10.768 1.00 90.06 97 ILE A CA 1
ATOM 752 C C . ILE A 1 97 ? 13.856 2.907 9.963 1.00 90.06 97 ILE A C 1
ATOM 754 O O . ILE A 1 97 ? 13.907 2.760 8.741 1.00 90.06 97 ILE A O 1
ATOM 758 N N . GLU A 1 98 ? 14.865 3.429 10.652 1.00 81.25 98 GLU A N 1
ATOM 759 C CA . GLU A 1 98 ? 16.167 3.644 10.035 1.00 81.25 98 GLU A CA 1
ATOM 760 C C . GLU A 1 98 ? 16.781 2.290 9.680 1.00 81.25 98 GLU A C 1
ATOM 762 O O . GLU A 1 98 ? 16.786 1.352 10.482 1.00 81.25 98 GLU A O 1
ATOM 767 N N . ARG A 1 99 ? 17.325 2.171 8.465 1.00 71.94 99 ARG A N 1
ATOM 768 C CA . ARG A 1 99 ? 18.130 0.999 8.129 1.00 71.94 99 ARG A CA 1
ATOM 769 C C . ARG A 1 99 ? 19.370 1.007 9.019 1.00 71.94 99 ARG A C 1
ATOM 771 O O . ARG A 1 99 ? 20.308 1.753 8.751 1.00 71.94 99 ARG A O 1
ATOM 778 N N . CYS A 1 100 ? 19.403 0.147 10.034 1.00 55.12 100 CYS A N 1
ATOM 779 C CA . CYS A 1 100 ? 20.641 -0.174 10.731 1.00 55.12 100 CYS A CA 1
ATOM 780 C C . CYS A 1 100 ? 21.584 -0.841 9.725 1.00 55.12 100 CYS A C 1
ATOM 782 O O . CYS A 1 100 ? 21.414 -2.003 9.357 1.00 55.12 100 CYS A O 1
ATOM 784 N N . LYS A 1 101 ? 22.554 -0.074 9.230 1.00 55.28 101 LYS A N 1
ATOM 785 C CA . LYS A 1 101 ? 23.676 -0.606 8.467 1.00 55.28 101 LYS A CA 1
ATOM 786 C C . LYS A 1 101 ? 24.544 -1.388 9.460 1.00 55.28 101 LYS A C 1
ATOM 788 O O . LYS A 1 101 ? 25.106 -0.771 10.362 1.00 55.28 101 LYS A O 1
ATOM 793 N N . MET A 1 102 ? 24.561 -2.719 9.349 1.00 39.28 102 MET A N 1
ATOM 794 C CA . MET A 1 102 ? 25.606 -3.541 9.978 1.00 39.28 102 M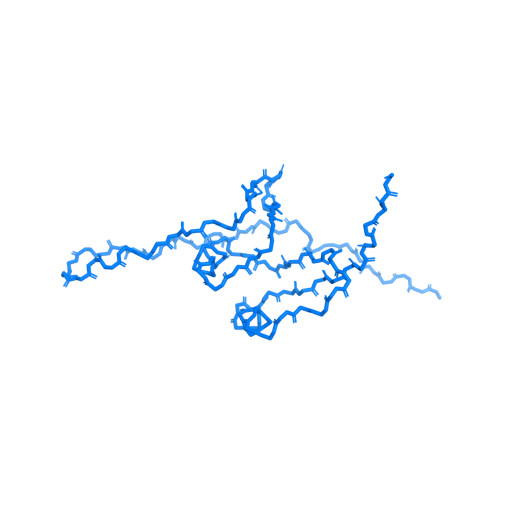ET A CA 1
ATOM 795 C C . MET A 1 102 ? 26.953 -3.264 9.315 1.00 39.28 102 MET A C 1
ATOM 797 O O . MET A 1 102 ? 26.957 -3.008 8.086 1.00 39.28 102 MET A O 1
#

Organism: Gossypium tomentosum (NCBI:txid34277)

Foldseek 3Di:
DDDDDDDDDPDDDDPPDPDPPPPDDDDDCPPLDQDAAAPWDAPDVLRIDHPDDDPSNLVNVLVSLAQEDEAADPDDDDPVVVVSCVVSNYHYDYHHDDPPDD

Secondary structure (DSSP, 8-state):
-------SSS------PPPP------S--------PPTT-EEEETTEEE-S---GGGHHHHHHTT-SEEEE--SSPPPHHHHHHHHHTTPEEEE--------

Sequence (102 aa):
MTVGAFEEDICTPIKVSPPPDVGGDSATDGEELFVPPLNFAMVDDGVFRSGFPYSANFSFLRSLGLRSIIYLCPEPYPETNNEFLKVNGIRLFQFNIERCKM